Protein AF-A0A2S1YRX7-F1 (afdb_monomer_lite)

Organism: NCBI:txid2183896

pLDDT: mean 85.65, std 19.11, range [41.41, 98.69]

Structure (mmCIF, N/CA/C/O backbone):
data_AF-A0A2S1YRX7-F1
#
_entry.id   AF-A0A2S1YRX7-F1
#
loop_
_atom_site.group_PDB
_atom_site.id
_atom_site.type_symbol
_atom_site.label_atom_id
_atom_site.label_alt_id
_atom_site.label_c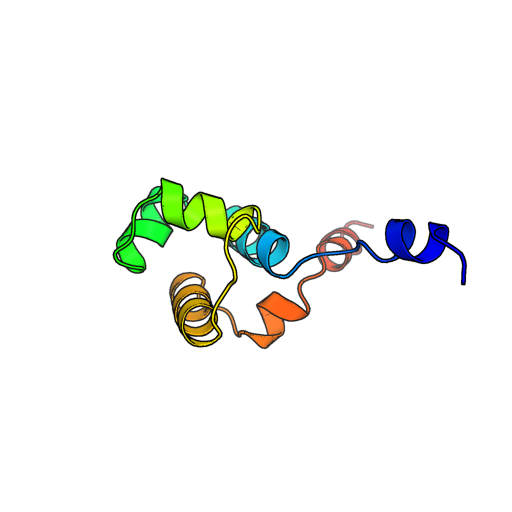omp_id
_atom_site.label_asym_id
_atom_site.label_entity_id
_atom_site.label_seq_id
_atom_site.pdbx_PDB_ins_code
_atom_site.Cartn_x
_atom_site.Cartn_y
_atom_site.Cartn_z
_atom_site.occupancy
_atom_site.B_iso_or_equiv
_atom_site.auth_seq_id
_atom_site.auth_comp_id
_atom_site.auth_asym_id
_atom_site.auth_atom_id
_atom_site.pdbx_PDB_model_num
ATOM 1 N N . MET A 1 1 ? 12.571 -26.404 -19.699 1.00 47.38 1 MET A N 1
ATOM 2 C CA . MET A 1 1 ? 12.307 -24.981 -19.386 1.00 47.38 1 MET A CA 1
ATOM 3 C C . MET A 1 1 ? 13.151 -24.614 -18.178 1.00 47.38 1 MET A C 1
ATOM 5 O O . MET A 1 1 ? 12.919 -25.151 -17.106 1.00 47.38 1 MET A O 1
ATOM 9 N N . ASN A 1 2 ? 14.222 -23.846 -18.390 1.00 41.41 2 ASN A N 1
ATOM 10 C CA . ASN A 1 2 ? 15.289 -23.651 -17.407 1.00 41.41 2 ASN A CA 1
ATOM 11 C C . ASN A 1 2 ? 14.810 -22.853 -16.186 1.00 41.41 2 ASN A C 1
ATOM 13 O O . ASN A 1 2 ? 14.311 -21.741 -16.337 1.00 41.41 2 ASN A O 1
ATOM 17 N N . CYS A 1 3 ? 15.060 -23.392 -14.990 1.00 49.81 3 CYS A N 1
ATOM 18 C CA . CYS A 1 3 ? 14.864 -22.736 -13.690 1.00 49.81 3 CYS A CA 1
ATOM 19 C C . CYS A 1 3 ? 15.557 -21.353 -13.610 1.00 49.81 3 CYS A C 1
ATOM 21 O O . CYS A 1 3 ? 15.107 -20.464 -12.895 1.00 49.81 3 CYS A O 1
ATOM 23 N N . LEU A 1 4 ? 16.583 -21.108 -14.439 1.00 44.97 4 LEU A N 1
ATOM 24 C CA . LEU A 1 4 ? 17.215 -19.791 -14.590 1.00 44.97 4 LEU A CA 1
ATOM 25 C C . LEU A 1 4 ? 16.272 -18.681 -15.096 1.00 44.97 4 LEU A C 1
ATOM 27 O O . LEU A 1 4 ? 16.490 -17.522 -14.752 1.00 44.97 4 LEU A O 1
ATOM 31 N N . TYR A 1 5 ? 15.213 -18.994 -15.854 1.00 48.25 5 TYR A N 1
ATOM 32 C CA . TYR A 1 5 ? 14.211 -17.982 -16.219 1.00 48.25 5 TYR A CA 1
ATOM 33 C C . TYR A 1 5 ? 13.363 -17.563 -15.016 1.00 48.25 5 TYR A C 1
ATOM 35 O O . TYR A 1 5 ? 12.923 -16.424 -14.964 1.00 48.25 5 TYR A O 1
ATOM 43 N N . PHE A 1 6 ? 13.183 -18.429 -14.016 1.00 46.38 6 PHE A N 1
ATOM 44 C CA . PHE A 1 6 ? 12.429 -18.092 -12.807 1.00 46.38 6 PHE A CA 1
ATOM 45 C C . PHE A 1 6 ? 13.194 -17.105 -11.910 1.00 46.38 6 PHE A C 1
ATOM 47 O O . PHE A 1 6 ? 12.599 -16.222 -11.302 1.00 46.38 6 PHE A O 1
ATOM 54 N N . LEU A 1 7 ? 14.527 -17.196 -11.900 1.00 43.81 7 LEU A N 1
ATOM 55 C CA . LEU A 1 7 ? 15.402 -16.294 -11.145 1.00 43.81 7 LEU A CA 1
ATOM 56 C C . LEU A 1 7 ? 15.646 -14.951 -11.857 1.00 43.81 7 LEU A C 1
ATOM 58 O O . LEU A 1 7 ? 15.771 -13.928 -11.191 1.00 43.81 7 LEU A O 1
ATOM 62 N N . PHE A 1 8 ? 15.669 -14.920 -13.195 1.00 44.28 8 PHE A N 1
ATOM 63 C CA . PHE A 1 8 ? 15.868 -13.678 -13.960 1.00 44.28 8 PHE A CA 1
ATOM 64 C C . PHE A 1 8 ? 14.563 -12.893 -14.215 1.00 44.28 8 PHE A C 1
ATOM 66 O O . PHE A 1 8 ? 14.606 -11.698 -14.500 1.00 44.28 8 PHE A O 1
ATOM 73 N N . PHE A 1 9 ? 13.396 -13.531 -14.061 1.00 44.91 9 PHE A N 1
ATOM 74 C CA . PHE A 1 9 ? 12.076 -12.892 -14.184 1.00 44.91 9 PHE A CA 1
ATOM 75 C C . PHE A 1 9 ? 11.508 -12.384 -12.845 1.00 44.91 9 PHE A C 1
ATOM 77 O O . PHE A 1 9 ? 10.394 -11.872 -12.799 1.00 44.91 9 PHE A O 1
ATOM 84 N N . MET A 1 10 ? 12.276 -12.449 -11.751 1.00 49.88 10 MET A N 1
ATOM 85 C CA . MET A 1 10 ? 11.888 -11.934 -10.428 1.00 49.88 10 MET A CA 1
ATOM 86 C C . MET A 1 10 ? 11.998 -10.394 -10.330 1.00 49.88 10 MET A C 1
ATOM 88 O O . MET A 1 10 ? 12.339 -9.832 -9.288 1.00 49.88 10 MET A O 1
ATOM 92 N N . ARG A 1 11 ? 11.755 -9.684 -11.439 1.00 50.31 11 ARG A N 1
ATOM 93 C CA . ARG A 1 11 ? 11.804 -8.221 -11.513 1.00 50.31 11 ARG A CA 1
ATOM 94 C C . ARG A 1 11 ? 10.446 -7.669 -11.083 1.00 50.31 11 ARG A C 1
ATOM 96 O O . ARG A 1 11 ? 9.516 -7.656 -11.873 1.00 50.31 11 ARG A O 1
ATOM 103 N N . TYR A 1 12 ? 10.405 -7.163 -9.853 1.00 64.25 12 TYR A N 1
ATOM 104 C CA . TYR A 1 12 ? 9.344 -6.321 -9.288 1.00 64.25 12 TYR A CA 1
ATOM 105 C C . TYR A 1 12 ? 8.012 -7.033 -9.018 1.00 64.25 12 TYR A C 1
ATOM 107 O O . TYR A 1 12 ? 7.197 -7.261 -9.907 1.00 64.25 12 TYR A O 1
ATOM 115 N N . SER A 1 13 ? 7.762 -7.338 -7.741 1.00 87.81 13 SER A N 1
ATOM 116 C CA . SER A 1 13 ? 6.416 -7.679 -7.284 1.00 87.81 13 SER A CA 1
ATOM 117 C C . SER A 1 13 ? 5.633 -6.396 -6.988 1.00 87.81 13 SER A C 1
ATOM 119 O O . SER A 1 13 ? 6.200 -5.381 -6.578 1.00 87.81 13 SER A O 1
ATOM 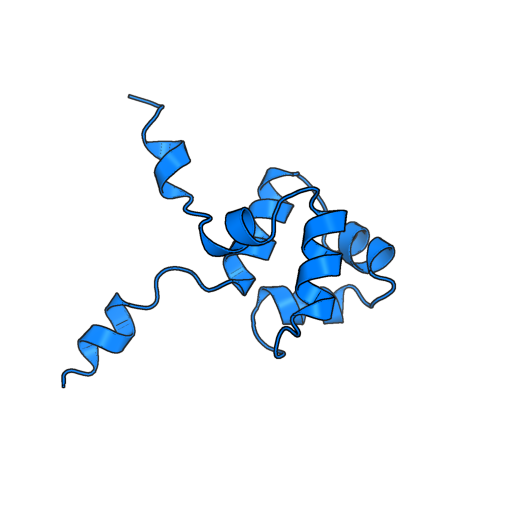121 N N . VAL A 1 14 ? 4.310 -6.449 -7.145 1.00 93.88 14 VAL A N 1
ATOM 122 C CA . VAL A 1 14 ? 3.392 -5.353 -6.775 1.00 93.88 14 VAL A CA 1
ATOM 123 C C . VAL A 1 14 ? 3.609 -4.904 -5.324 1.00 93.88 14 VAL A C 1
ATOM 125 O O . VAL A 1 14 ? 3.494 -3.720 -5.015 1.00 93.88 14 VAL A O 1
ATOM 128 N N . TYR A 1 15 ? 3.979 -5.838 -4.446 1.00 95.62 15 TYR A N 1
ATOM 129 C CA . TYR A 1 15 ? 4.283 -5.583 -3.039 1.00 95.62 15 TYR A CA 1
ATOM 130 C C . TYR A 1 15 ? 5.481 -4.637 -2.861 1.00 95.62 15 TYR A C 1
ATOM 132 O O . TYR A 1 15 ? 5.396 -3.650 -2.128 1.00 95.62 15 TYR A O 1
ATOM 140 N N . GLU A 1 16 ? 6.565 -4.873 -3.604 1.00 94.19 16 GLU A N 1
ATOM 141 C CA . GLU A 1 16 ? 7.737 -3.994 -3.603 1.00 94.19 16 GLU A CA 1
ATOM 142 C C . GLU A 1 16 ? 7.433 -2.630 -4.234 1.00 94.19 16 GLU A C 1
ATOM 144 O O . GLU A 1 16 ? 7.951 -1.608 -3.782 1.00 94.19 16 GLU A O 1
ATOM 149 N N . ASN A 1 17 ? 6.553 -2.576 -5.237 1.00 95.12 17 ASN A N 1
ATOM 150 C CA . ASN A 1 17 ? 6.133 -1.307 -5.830 1.00 95.12 17 ASN A CA 1
ATOM 151 C C . ASN A 1 17 ? 5.369 -0.443 -4.819 1.00 95.12 17 ASN A C 1
ATOM 153 O O . ASN A 1 17 ? 5.680 0.737 -4.673 1.00 95.12 17 ASN A O 1
ATOM 157 N N . ILE A 1 18 ? 4.436 -1.033 -4.062 1.00 97.12 18 ILE A N 1
ATOM 158 C CA . ILE A 1 18 ? 3.719 -0.349 -2.970 1.00 97.12 18 ILE A CA 1
ATOM 159 C C . ILE A 1 18 ? 4.712 0.249 -1.969 1.00 97.12 18 ILE A C 1
ATOM 161 O O . ILE A 1 18 ? 4.618 1.431 -1.631 1.00 97.12 18 ILE A O 1
ATOM 165 N N . ARG A 1 19 ? 5.701 -0.546 -1.544 1.00 96.94 19 ARG A N 1
ATOM 166 C CA . ARG A 1 19 ? 6.740 -0.102 -0.614 1.00 96.94 19 ARG A CA 1
ATOM 167 C C . ARG A 1 19 ? 7.529 1.085 -1.161 1.00 96.94 19 ARG A C 1
ATOM 169 O O . ARG A 1 19 ? 7.682 2.090 -0.471 1.00 96.94 19 ARG A O 1
ATOM 176 N N . LYS A 1 20 ? 8.029 0.977 -2.390 1.00 94.81 20 LYS A N 1
ATOM 177 C CA . LYS A 1 20 ? 8.883 2.002 -3.002 1.00 94.81 20 LYS A CA 1
ATOM 178 C C . LYS A 1 20 ? 8.128 3.301 -3.257 1.00 94.81 20 LYS A C 1
ATOM 180 O O . LYS A 1 20 ? 8.653 4.369 -2.968 1.00 94.81 20 LYS A O 1
ATOM 185 N N . ILE A 1 21 ? 6.885 3.221 -3.731 1.00 96.00 21 ILE A N 1
ATOM 186 C CA . ILE A 1 21 ? 6.023 4.397 -3.908 1.00 96.00 21 ILE A CA 1
ATOM 187 C C . ILE A 1 21 ? 5.785 5.085 -2.559 1.00 96.00 21 ILE A C 1
ATOM 189 O O . ILE A 1 21 ? 5.909 6.306 -2.465 1.00 96.00 21 ILE A O 1
ATOM 193 N N . ARG A 1 22 ? 5.500 4.313 -1.500 1.00 97.88 22 ARG A N 1
ATOM 194 C CA . ARG A 1 22 ? 5.344 4.849 -0.142 1.00 97.88 22 ARG A CA 1
ATOM 195 C C . ARG A 1 22 ? 6.608 5.577 0.329 1.00 97.88 22 ARG A C 1
ATOM 197 O O . ARG A 1 22 ? 6.511 6.687 0.846 1.00 97.88 22 ARG A O 1
ATOM 204 N N . GLU A 1 23 ? 7.775 4.957 0.163 1.00 96.38 23 GLU A N 1
ATOM 205 C CA . GLU A 1 23 ? 9.066 5.524 0.573 1.00 96.38 23 GLU A CA 1
ATOM 206 C C . GLU A 1 23 ? 9.406 6.800 -0.211 1.00 96.38 23 GLU A C 1
ATOM 208 O O . GLU A 1 23 ? 9.806 7.786 0.398 1.00 96.38 23 GLU A O 1
ATOM 213 N N . LEU A 1 24 ? 9.149 6.838 -1.524 1.00 94.88 24 LEU A N 1
ATOM 214 C CA . LEU A 1 24 ? 9.315 8.044 -2.348 1.00 94.88 24 LEU A CA 1
ATOM 215 C C . LEU A 1 24 ? 8.402 9.196 -1.914 1.00 94.88 24 LEU A C 1
ATOM 217 O O . LEU A 1 24 ? 8.775 10.362 -2.030 1.00 94.88 24 LEU A O 1
ATOM 221 N N . LYS A 1 25 ? 7.217 8.878 -1.390 1.00 95.81 25 LYS A N 1
ATOM 222 C CA . LYS A 1 25 ? 6.298 9.858 -0.798 1.00 95.81 25 LYS A CA 1
ATOM 223 C C . LYS A 1 25 ? 6.635 10.219 0.653 1.00 95.81 25 LYS A C 1
ATOM 225 O O . LYS A 1 25 ? 5.903 10.994 1.258 1.00 95.81 25 LYS A O 1
ATOM 230 N N . ASN A 1 26 ? 7.723 9.687 1.216 1.00 97.19 26 ASN A N 1
ATOM 231 C CA . ASN A 1 26 ? 8.130 9.883 2.612 1.00 97.19 26 ASN A CA 1
ATOM 232 C C . ASN A 1 26 ? 7.045 9.496 3.634 1.00 97.19 26 ASN A C 1
ATOM 234 O O . ASN A 1 26 ? 6.979 10.051 4.730 1.00 97.19 26 ASN A O 1
ATOM 238 N N . LEU A 1 27 ? 6.188 8.533 3.288 1.00 98.25 27 LEU A N 1
ATOM 239 C CA . LEU A 1 27 ? 5.134 8.055 4.176 1.00 98.25 27 LEU A CA 1
ATOM 240 C C . LEU A 1 27 ? 5.652 6.911 5.052 1.00 98.25 27 LEU A C 1
ATOM 242 O O . LEU A 1 27 ? 6.297 5.969 4.576 1.00 98.25 27 LEU A O 1
ATOM 246 N N . THR A 1 28 ? 5.339 6.952 6.345 1.00 98.50 28 THR A N 1
ATOM 247 C CA . THR A 1 28 ? 5.675 5.861 7.268 1.00 98.50 28 THR A CA 1
ATOM 248 C C . THR A 1 28 ? 4.692 4.698 7.120 1.00 98.50 28 THR A C 1
ATOM 250 O O . THR A 1 28 ? 3.585 4.850 6.594 1.00 98.50 28 THR A O 1
ATOM 253 N N . ARG A 1 29 ? 5.078 3.504 7.583 1.00 98.50 29 ARG A N 1
ATOM 254 C CA . ARG A 1 29 ? 4.162 2.351 7.599 1.00 98.50 29 ARG A CA 1
ATOM 255 C C . ARG A 1 29 ? 3.000 2.587 8.553 1.00 98.50 29 ARG A C 1
ATOM 257 O O . ARG A 1 29 ? 1.889 2.158 8.272 1.00 98.50 29 ARG A O 1
ATOM 264 N N . GLU A 1 30 ? 3.270 3.260 9.663 1.00 98.69 30 GLU A N 1
ATOM 265 C 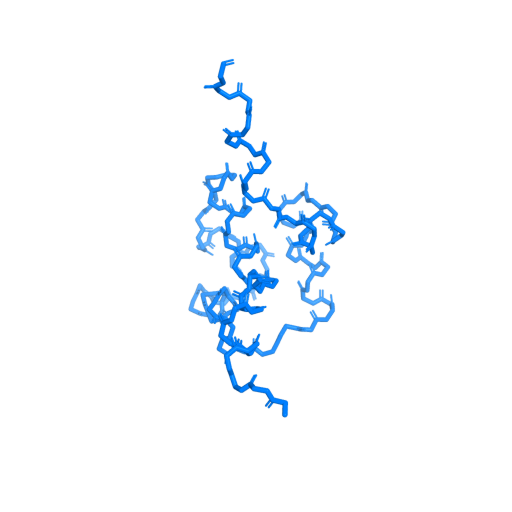CA . GLU A 1 30 ? 2.307 3.622 10.696 1.00 98.69 30 GLU A CA 1
ATOM 266 C C . GLU A 1 30 ? 1.223 4.534 10.125 1.00 98.69 30 GLU A C 1
ATOM 268 O O . GLU A 1 30 ? 0.044 4.284 10.355 1.00 98.69 30 GLU A O 1
ATOM 273 N N . TYR A 1 31 ? 1.615 5.531 9.326 1.00 98.69 31 TYR A N 1
ATOM 274 C CA . TYR A 1 31 ? 0.680 6.428 8.655 1.00 98.69 31 TYR A CA 1
ATOM 275 C C . TYR A 1 31 ? -0.248 5.664 7.704 1.00 98.69 31 TYR A C 1
ATOM 277 O O . TYR A 1 31 ? -1.465 5.703 7.859 1.00 98.69 31 TYR A O 1
ATOM 285 N N . VAL A 1 32 ? 0.312 4.893 6.765 1.00 98.56 32 VAL A N 1
ATOM 286 C CA . VAL A 1 32 ? -0.504 4.164 5.778 1.00 98.56 32 VAL A CA 1
ATOM 287 C C . VAL A 1 32 ? -1.392 3.115 6.452 1.00 98.56 32 VAL A C 1
ATOM 289 O O . VAL A 1 32 ? -2.553 2.953 6.084 1.00 98.56 32 VAL A O 1
ATOM 292 N N . ALA A 1 33 ? -0.883 2.420 7.472 1.00 98.50 33 ALA A N 1
ATOM 293 C CA . ALA A 1 33 ? -1.673 1.456 8.229 1.00 98.50 33 ALA A CA 1
ATOM 294 C C . ALA A 1 33 ? -2.844 2.117 8.974 1.00 98.50 33 ALA A C 1
ATOM 296 O O . ALA A 1 33 ? -3.938 1.549 8.992 1.00 98.50 33 ALA A O 1
ATOM 297 N N . ALA A 1 34 ? -2.635 3.312 9.540 1.00 98.62 34 ALA A N 1
ATOM 298 C CA . ALA A 1 34 ? -3.685 4.082 10.198 1.00 98.62 34 ALA A CA 1
ATOM 299 C C . ALA A 1 34 ? -4.794 4.486 9.212 1.00 98.62 34 ALA A C 1
ATOM 301 O O . ALA A 1 34 ? -5.966 4.220 9.484 1.00 98.62 34 ALA A O 1
ATOM 302 N N . GLU A 1 35 ? -4.433 5.014 8.038 1.00 98.50 35 GLU A N 1
ATOM 303 C CA . GLU A 1 35 ? -5.392 5.370 6.978 1.00 98.50 35 GLU A CA 1
ATOM 304 C C . GLU A 1 35 ? -6.195 4.152 6.484 1.00 98.50 35 GLU A C 1
ATOM 306 O O . GLU A 1 35 ? -7.399 4.231 6.233 1.00 98.50 35 GLU A O 1
ATOM 311 N N . LEU A 1 36 ? -5.553 2.982 6.417 1.00 98.06 36 LEU A N 1
ATOM 312 C CA . LEU A 1 36 ? -6.183 1.711 6.038 1.00 98.06 36 LEU A CA 1
ATOM 313 C C . LEU A 1 36 ? -6.919 1.008 7.189 1.00 98.06 36 LEU A C 1
ATOM 315 O O . LEU A 1 36 ? -7.435 -0.097 6.990 1.00 98.06 36 LEU A O 1
ATOM 319 N N . LYS A 1 37 ? -6.953 1.611 8.385 1.00 98.12 37 LYS A N 1
ATOM 320 C CA . LYS A 1 37 ? -7.560 1.055 9.606 1.00 98.12 37 LYS A CA 1
ATOM 321 C C . LYS A 1 37 ? -7.067 -0.363 9.922 1.00 98.12 37 LYS A C 1
ATOM 323 O O . LYS A 1 37 ? -7.852 -1.251 10.252 1.00 98.12 37 LYS A O 1
ATOM 328 N N . MET A 1 38 ? -5.760 -0.589 9.806 1.00 97.50 38 MET A N 1
ATOM 329 C CA . MET A 1 38 ? -5.120 -1.878 10.072 1.00 97.50 38 MET A CA 1
ATOM 330 C C . MET A 1 38 ? -3.860 -1.727 10.929 1.00 97.50 38 MET A C 1
ATOM 332 O O . MET A 1 38 ? -3.392 -0.625 11.197 1.00 97.50 38 MET A O 1
ATOM 336 N N . SER A 1 39 ? -3.283 -2.845 11.374 1.00 98.38 39 SER A N 1
ATOM 337 C CA . SER A 1 39 ? -2.034 -2.801 12.136 1.00 98.38 39 SER A CA 1
ATOM 338 C C . SER A 1 39 ? -0.830 -2.512 11.235 1.00 98.38 39 SER A C 1
ATOM 340 O O . SER A 1 39 ? -0.743 -3.017 10.113 1.00 98.3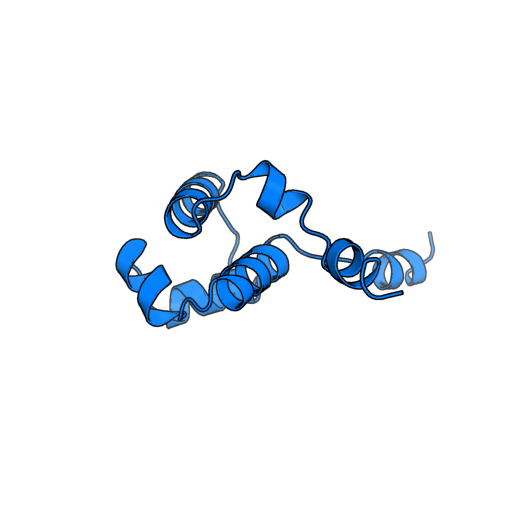8 39 SER A O 1
ATOM 342 N N . THR A 1 40 ? 0.158 -1.782 11.760 1.00 98.38 40 THR A N 1
ATOM 343 C CA . THR A 1 40 ? 1.442 -1.527 11.082 1.00 98.38 40 THR A CA 1
ATOM 344 C C . THR A 1 40 ? 2.138 -2.824 10.668 1.00 98.38 40 THR A C 1
ATOM 346 O O . THR A 1 40 ? 2.677 -2.929 9.568 1.00 98.38 40 THR A O 1
ATOM 349 N N . SER A 1 41 ? 2.084 -3.850 11.526 1.00 98.19 41 SER A N 1
ATOM 350 C CA . SER A 1 41 ? 2.621 -5.183 11.226 1.00 98.19 41 SER A CA 1
ATOM 351 C C . SER A 1 41 ? 1.887 -5.846 10.057 1.00 98.19 41 SER A C 1
ATOM 353 O O . SER A 1 41 ? 2.529 -6.406 9.167 1.00 98.19 41 SER A O 1
ATOM 355 N N . GLY A 1 42 ? 0.554 -5.737 10.015 1.00 97.81 42 GLY A N 1
ATOM 356 C CA . GLY A 1 42 ? -0.258 -6.232 8.906 1.00 97.81 42 GLY A CA 1
ATOM 357 C C . GLY A 1 42 ? 0.086 -5.539 7.590 1.00 97.81 42 GLY A C 1
ATOM 358 O O . GLY A 1 42 ? 0.289 -6.213 6.585 1.00 97.81 42 GLY A O 1
ATOM 359 N N . TYR A 1 43 ? 0.237 -4.214 7.601 1.00 98.31 43 TYR A N 1
ATOM 360 C CA . TYR A 1 43 ? 0.667 -3.473 6.416 1.00 98.31 43 TYR A CA 1
ATOM 361 C C . TYR A 1 43 ? 2.093 -3.867 5.990 1.00 98.31 43 TYR A C 1
ATOM 363 O O . TYR A 1 43 ? 2.357 -4.108 4.816 1.00 98.31 43 TYR A O 1
ATOM 371 N N . GLY A 1 44 ? 3.007 -4.060 6.946 1.00 98.00 44 GLY A N 1
ATOM 372 C CA . GLY A 1 44 ? 4.355 -4.556 6.665 1.00 98.00 44 GLY A CA 1
ATOM 373 C C . GLY A 1 44 ? 4.387 -5.959 6.040 1.00 98.00 44 GLY A C 1
ATOM 374 O O . GLY A 1 44 ? 5.262 -6.225 5.221 1.00 98.00 44 GLY A O 1
ATOM 375 N N . LYS A 1 45 ? 3.450 -6.851 6.396 1.00 97.50 45 LYS A N 1
ATOM 376 C CA . LYS A 1 45 ? 3.291 -8.168 5.748 1.00 97.50 45 LYS A CA 1
ATOM 377 C C . LYS A 1 45 ? 2.865 -8.038 4.289 1.00 97.50 45 LYS A C 1
ATOM 379 O O . LYS A 1 45 ? 3.371 -8.784 3.460 1.00 97.50 45 LYS A O 1
ATOM 384 N N . ILE A 1 46 ? 1.994 -7.073 3.980 1.00 97.12 46 ILE A N 1
ATOM 385 C CA . ILE A 1 46 ? 1.624 -6.760 2.595 1.00 97.12 46 ILE A CA 1
ATOM 386 C C . ILE A 1 46 ? 2.876 -6.352 1.821 1.00 97.12 46 ILE A C 1
ATOM 388 O O . ILE A 1 46 ? 3.170 -6.959 0.806 1.00 97.12 46 ILE A O 1
ATOM 392 N N . GLU A 1 47 ? 3.672 -5.400 2.311 1.00 96.50 47 GLU A N 1
ATOM 393 C CA . GLU A 1 47 ? 4.868 -4.941 1.580 1.00 96.50 47 GLU A CA 1
ATOM 394 C C . GLU A 1 47 ? 5.902 -6.040 1.305 1.00 96.50 47 GLU A C 1
ATOM 396 O O . GLU A 1 47 ? 6.626 -5.955 0.319 1.00 96.50 47 GLU A O 1
ATOM 401 N N . ARG A 1 48 ? 5.978 -7.067 2.159 1.00 95.25 48 ARG A N 1
ATOM 402 C CA . ARG A 1 48 ? 6.8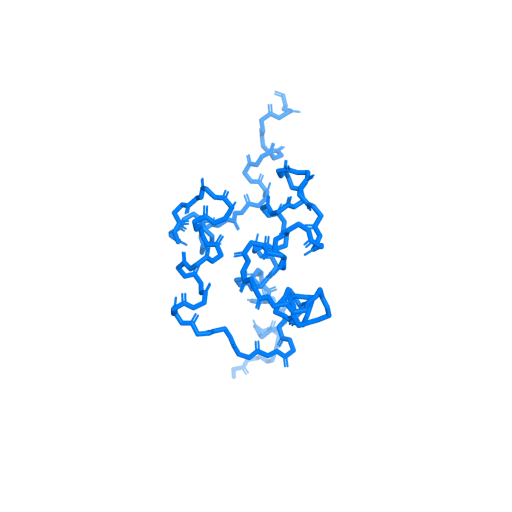73 -8.219 1.968 1.00 95.25 48 ARG A CA 1
ATOM 403 C C . ARG A 1 48 ? 6.277 -9.329 1.099 1.00 95.25 48 ARG A C 1
ATOM 405 O O . ARG A 1 48 ? 7.001 -10.245 0.726 1.00 95.25 48 ARG A O 1
ATOM 412 N N . GLY A 1 49 ? 4.983 -9.263 0.785 1.00 94.62 49 GLY A N 1
ATOM 413 C CA . GLY A 1 49 ? 4.263 -10.343 0.110 1.00 94.62 49 GLY A CA 1
ATOM 414 C C . GLY A 1 49 ? 4.005 -11.564 0.999 1.00 94.62 49 GLY A C 1
ATOM 415 O O . GLY A 1 49 ? 3.767 -12.647 0.479 1.00 94.62 49 GLY A O 1
ATOM 416 N N . ASP A 1 50 ? 4.035 -11.406 2.330 1.00 95.69 50 ASP A N 1
ATOM 417 C CA . ASP A 1 50 ? 3.743 -12.489 3.288 1.00 95.69 50 ASP A CA 1
ATOM 418 C C . ASP A 1 50 ? 2.244 -12.855 3.310 1.00 95.69 50 ASP A C 1
ATOM 420 O O . ASP A 1 50 ? 1.848 -13.868 3.888 1.00 95.69 50 ASP A O 1
ATOM 424 N N . VAL A 1 51 ? 1.394 -11.977 2.765 1.00 94.25 51 VAL A N 1
ATOM 425 C CA . VAL A 1 51 ? -0.060 -12.146 2.669 1.00 94.25 51 VAL A CA 1
ATOM 426 C C . VAL A 1 51 ? -0.534 -11.756 1.276 1.00 94.25 51 VAL A C 1
ATOM 428 O O . VAL A 1 51 ? -0.040 -10.785 0.699 1.00 94.25 51 VAL A O 1
ATOM 431 N N . ASP A 1 52 ? -1.533 -12.478 0.774 1.00 93.12 52 ASP A N 1
ATOM 432 C CA . ASP A 1 52 ? -2.123 -12.190 -0.529 1.00 93.12 52 ASP A CA 1
ATOM 433 C C . ASP A 1 52 ? -2.825 -10.829 -0.536 1.00 93.12 52 ASP A C 1
ATOM 435 O O . ASP A 1 52 ? -3.654 -10.510 0.326 1.00 93.12 52 ASP A O 1
ATOM 439 N N . LEU A 1 53 ? -2.508 -10.019 -1.545 1.00 94.25 53 LEU A N 1
ATOM 440 C CA . LEU A 1 53 ? -3.145 -8.727 -1.752 1.00 94.25 53 LEU A CA 1
ATOM 441 C C . LEU A 1 53 ? -4.451 -8.885 -2.529 1.00 94.25 53 LEU A C 1
ATOM 443 O O . LEU A 1 53 ? -4.458 -9.205 -3.717 1.00 94.25 53 LEU A O 1
ATOM 447 N N . THR A 1 54 ? -5.572 -8.580 -1.879 1.00 96.12 54 THR A N 1
ATOM 448 C CA . THR A 1 54 ? -6.859 -8.491 -2.573 1.00 96.12 54 THR A CA 1
ATOM 449 C C . THR A 1 54 ? -6.938 -7.222 -3.423 1.00 96.12 54 THR A C 1
ATOM 451 O O . THR A 1 54 ? -6.377 -6.179 -3.074 1.00 96.12 54 THR A O 1
ATOM 454 N N . VAL A 1 55 ? -7.703 -7.274 -4.517 1.00 96.31 55 VAL A N 1
ATOM 455 C CA . VAL A 1 55 ? -7.931 -6.107 -5.392 1.00 96.31 55 VAL A CA 1
ATOM 456 C C . VAL A 1 55 ? -8.552 -4.942 -4.615 1.00 96.31 55 VAL A C 1
ATOM 458 O O . VAL A 1 55 ? -8.134 -3.799 -4.780 1.00 96.31 55 VAL A O 1
ATOM 461 N N . SER A 1 56 ? -9.498 -5.219 -3.713 1.00 97.44 56 SER A N 1
ATOM 462 C CA . SER A 1 56 ? -10.106 -4.198 -2.852 1.00 97.44 56 SER A CA 1
ATOM 463 C C . SER A 1 56 ? -9.069 -3.490 -1.981 1.00 97.44 56 SER A C 1
ATOM 465 O O . SER A 1 56 ? -9.066 -2.264 -1.908 1.00 97.44 56 SER A O 1
ATOM 467 N N . LYS A 1 57 ? -8.140 -4.242 -1.374 1.00 97.19 57 LYS A N 1
ATOM 468 C CA . LYS A 1 57 ? -7.068 -3.657 -0.562 1.00 97.19 57 LYS A CA 1
ATOM 469 C C . LYS A 1 57 ? -6.092 -2.850 -1.418 1.00 97.19 57 LYS A C 1
ATOM 471 O O . LYS A 1 57 ? -5.658 -1.786 -0.989 1.00 97.19 57 LYS A O 1
ATOM 476 N N . LEU A 1 58 ? -5.793 -3.301 -2.636 1.00 97.50 58 LEU A N 1
ATOM 477 C CA . LEU A 1 58 ? -4.970 -2.544 -3.581 1.00 97.50 58 LEU A CA 1
ATOM 478 C C . LEU A 1 58 ? -5.614 -1.199 -3.961 1.00 97.50 58 LEU A C 1
ATOM 480 O O . LEU A 1 58 ? -4.913 -0.192 -3.998 1.00 97.50 58 LEU A O 1
ATOM 484 N N . ILE A 1 59 ? -6.934 -1.159 -4.184 1.00 98.19 59 ILE A N 1
ATOM 485 C CA . ILE A 1 59 ? -7.682 0.088 -4.441 1.00 98.19 59 ILE A CA 1
ATOM 486 C C . ILE A 1 59 ? -7.585 1.049 -3.247 1.00 98.19 59 ILE A C 1
ATOM 488 O O . ILE A 1 59 ? -7.448 2.257 -3.426 1.00 98.19 59 ILE A O 1
ATOM 492 N N . GLU A 1 60 ? -7.681 0.545 -2.017 1.00 98.50 60 GLU A N 1
ATOM 493 C CA . GLU A 1 60 ? -7.526 1.381 -0.821 1.00 98.50 60 GLU A CA 1
ATOM 494 C C . GLU A 1 60 ? -6.101 1.929 -0.701 1.00 98.50 60 GLU A C 1
ATOM 496 O O . GLU A 1 60 ? -5.918 3.127 -0.502 1.00 98.50 60 GLU A O 1
ATOM 501 N N . ILE A 1 61 ? -5.092 1.075 -0.894 1.00 98.38 61 ILE A N 1
ATOM 502 C CA . ILE A 1 61 ? -3.681 1.478 -0.879 1.00 98.38 61 ILE A CA 1
ATOM 503 C C . ILE A 1 61 ? -3.416 2.546 -1.943 1.00 98.38 61 ILE A C 1
ATOM 505 O O . ILE A 1 61 ? -2.761 3.541 -1.651 1.00 98.38 61 ILE A O 1
ATOM 509 N N . SER A 1 62 ? -3.952 2.390 -3.157 1.00 98.25 62 SER A N 1
ATOM 510 C CA . SER A 1 62 ? -3.741 3.362 -4.234 1.00 98.25 62 SER A CA 1
ATOM 511 C C . SER A 1 62 ? -4.326 4.737 -3.898 1.00 98.25 62 SER A C 1
ATOM 513 O O . SER A 1 62 ? -3.743 5.751 -4.268 1.00 98.25 62 SER A O 1
ATOM 515 N N . LYS A 1 63 ? -5.441 4.786 -3.156 1.00 98.50 63 LYS A N 1
ATOM 516 C CA . LYS A 1 63 ? -6.028 6.041 -2.662 1.00 98.50 63 LYS A CA 1
ATOM 517 C C . LYS A 1 63 ? -5.138 6.708 -1.618 1.00 98.50 63 LYS A C 1
ATOM 519 O O . LYS A 1 63 ? -4.879 7.896 -1.749 1.00 98.50 63 LYS A O 1
ATOM 524 N N . VAL A 1 64 ? -4.639 5.955 -0.634 1.00 98.38 64 VAL A N 1
ATOM 525 C CA . VAL A 1 64 ? -3.747 6.493 0.414 1.00 98.38 64 VAL A CA 1
ATOM 526 C C . VAL A 1 64 ? -2.418 6.969 -0.171 1.00 98.38 64 VAL A C 1
ATOM 528 O O . VAL A 1 64 ? -1.882 7.992 0.237 1.00 98.38 64 VAL A O 1
ATOM 531 N N . LEU A 1 65 ? -1.887 6.245 -1.157 1.00 98.12 65 LEU A N 1
ATOM 532 C CA . LEU A 1 65 ? -0.674 6.640 -1.870 1.00 98.12 65 LEU A CA 1
ATOM 533 C C . LEU A 1 65 ? -0.933 7.706 -2.946 1.00 98.12 65 LEU A C 1
ATOM 535 O O . LEU A 1 65 ? 0.027 8.203 -3.525 1.00 98.12 65 LEU A O 1
ATOM 539 N N . GLU A 1 66 ? -2.191 8.072 -3.208 1.00 97.88 66 GLU A N 1
ATOM 540 C CA . GLU A 1 66 ? -2.618 9.033 -4.237 1.00 97.88 66 GLU A CA 1
ATOM 541 C C . GLU A 1 66 ? -2.025 8.734 -5.625 1.00 97.88 66 GLU A C 1
ATOM 543 O O . GLU A 1 66 ? -1.493 9.606 -6.314 1.00 97.88 66 GLU A O 1
ATOM 548 N N . VAL A 1 67 ? -2.083 7.469 -6.031 1.00 97.12 67 VAL A N 1
ATOM 549 C CA . VAL A 1 67 ? -1.628 7.007 -7.346 1.00 97.12 67 VAL A CA 1
ATOM 550 C C . VAL A 1 67 ? -2.677 6.100 -7.975 1.00 97.12 67 VAL A C 1
ATOM 552 O O . VAL A 1 67 ? -3.527 5.520 -7.295 1.00 97.12 67 VAL A O 1
ATOM 555 N N . SER A 1 68 ? -2.623 5.942 -9.295 1.00 97.12 68 SER A N 1
ATOM 556 C CA . SER A 1 68 ? -3.448 4.939 -9.963 1.00 97.12 68 SER A CA 1
ATOM 557 C C . SER A 1 68 ? -2.919 3.529 -9.682 1.00 97.12 68 SER A C 1
ATOM 559 O O . SER A 1 68 ? -1.729 3.310 -9.460 1.00 97.12 68 SER A O 1
ATOM 561 N N . ILE A 1 69 ? -3.808 2.540 -9.740 1.00 95.69 69 ILE A N 1
ATOM 562 C CA . ILE A 1 69 ? -3.425 1.125 -9.638 1.00 95.69 69 ILE A CA 1
ATOM 563 C C . ILE A 1 69 ? -2.470 0.745 -10.775 1.00 95.69 69 ILE A C 1
ATOM 565 O O . ILE A 1 69 ? -1.497 0.030 -10.558 1.00 95.69 69 ILE A O 1
ATOM 569 N N . GLU A 1 70 ? -2.708 1.277 -11.975 1.00 94.06 70 GLU A N 1
ATOM 570 C CA . GLU A 1 70 ? -1.827 1.094 -13.128 1.00 94.06 70 GLU A CA 1
ATOM 571 C C . GLU A 1 70 ? -0.403 1.583 -12.849 1.00 94.06 70 GLU A C 1
ATOM 573 O O . GLU A 1 70 ? 0.553 0.889 -13.192 1.00 94.06 70 GLU A O 1
ATOM 578 N N . PHE A 1 71 ? -0.256 2.730 -12.178 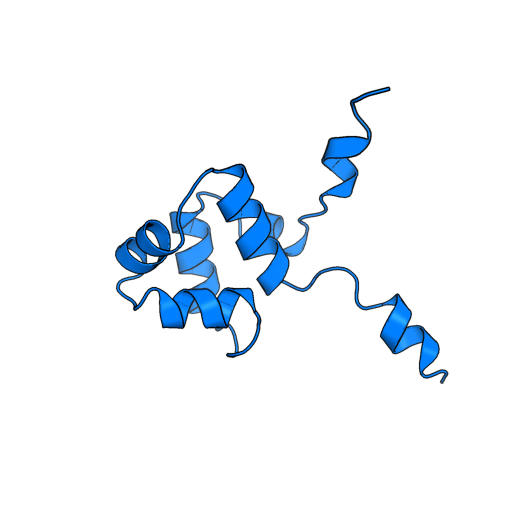1.00 93.88 71 PHE A N 1
ATOM 579 C CA . PHE A 1 71 ? 1.050 3.233 -11.773 1.00 93.88 71 PHE A CA 1
ATOM 580 C C . PHE A 1 71 ? 1.746 2.266 -10.813 1.00 93.88 71 PHE A C 1
ATOM 582 O O . PHE A 1 71 ? 2.919 1.973 -11.009 1.00 93.88 71 PHE A O 1
ATOM 589 N N . ILE A 1 72 ? 1.024 1.696 -9.840 1.00 94.81 72 ILE A N 1
ATOM 590 C CA . ILE A 1 72 ? 1.582 0.686 -8.926 1.00 94.81 72 ILE A CA 1
ATOM 591 C C . ILE A 1 72 ? 2.077 -0.543 -9.699 1.00 94.81 72 ILE A C 1
ATOM 593 O O . ILE A 1 72 ? 3.168 -1.033 -9.425 1.00 94.81 72 ILE A O 1
ATOM 597 N N . PHE A 1 73 ? 1.322 -1.043 -10.680 1.00 91.19 73 PHE A N 1
ATOM 598 C CA . PHE A 1 73 ? 1.734 -2.210 -11.473 1.00 91.19 73 PHE A CA 1
ATOM 599 C C . PHE A 1 73 ? 2.918 -1.927 -12.402 1.00 91.19 73 PHE A C 1
ATOM 601 O O . PHE A 1 73 ? 3.778 -2.788 -12.569 1.00 91.19 73 PHE A O 1
ATOM 608 N N . LYS A 1 74 ? 2.964 -0.738 -13.007 1.00 88.69 74 LYS A N 1
ATOM 609 C CA . LYS A 1 74 ? 3.993 -0.348 -13.985 1.00 88.69 74 LYS A CA 1
ATOM 610 C C . LYS A 1 74 ? 5.199 0.351 -13.363 1.00 88.69 74 LYS A C 1
ATOM 612 O O . LYS A 1 74 ? 6.074 0.806 -14.094 1.00 88.69 74 LYS A O 1
ATOM 617 N N . PHE A 1 75 ? 5.233 0.469 -12.040 1.00 87.62 75 PHE A N 1
ATOM 618 C CA . PHE A 1 75 ? 6.281 1.192 -11.344 1.00 87.62 75 PHE A CA 1
ATOM 619 C C . PHE A 1 75 ? 7.651 0.559 -11.617 1.00 87.62 75 PHE A C 1
ATOM 621 O O . PHE A 1 75 ? 7.932 -0.560 -11.188 1.00 87.62 75 PHE A O 1
ATOM 628 N N . ASP A 1 76 ? 8.506 1.300 -12.320 1.00 81.25 76 ASP A N 1
ATOM 629 C CA . ASP A 1 76 ? 9.892 0.931 -12.576 1.00 81.25 76 ASP A CA 1
ATOM 630 C C . ASP A 1 76 ? 10.804 2.069 -12.112 1.00 81.25 76 ASP A C 1
ATOM 632 O O . ASP A 1 76 ? 10.822 3.167 -12.669 1.00 81.25 76 ASP A O 1
ATOM 636 N N . VAL A 1 77 ? 11.579 1.784 -11.067 1.00 70.50 77 VAL A N 1
ATOM 637 C CA . VAL A 1 77 ? 12.524 2.734 -10.471 1.00 70.50 77 VAL A CA 1
ATOM 638 C C . VAL A 1 77 ? 13.609 3.149 -11.463 1.00 70.50 77 VAL A C 1
ATOM 640 O O . VAL A 1 77 ? 14.125 4.261 -11.376 1.00 70.50 77 VAL A O 1
ATOM 643 N N . SER A 1 78 ? 13.968 2.280 -12.413 1.00 69.81 78 SER A N 1
ATOM 644 C CA . SER A 1 78 ? 15.047 2.568 -13.360 1.00 69.81 78 SER A CA 1
ATOM 645 C C . SER A 1 78 ? 14.741 3.755 -14.277 1.00 69.81 78 SER A C 1
ATOM 647 O O . SER A 1 78 ? 15.676 4.414 -14.725 1.00 69.81 78 SER A O 1
ATOM 649 N N . ILE A 1 79 ? 13.459 4.089 -14.464 1.00 62.66 79 ILE A N 1
ATOM 650 C CA . ILE A 1 79 ? 13.009 5.260 -15.230 1.00 62.66 79 ILE A CA 1
ATOM 651 C C . ILE A 1 79 ? 13.485 6.568 -14.576 1.00 62.66 79 ILE A C 1
ATOM 653 O O . ILE A 1 79 ? 13.854 7.510 -15.268 1.00 62.66 79 ILE A O 1
ATOM 657 N N . PHE A 1 80 ? 13.560 6.627 -13.245 1.00 65.62 80 PHE A N 1
ATOM 658 C CA . PHE A 1 80 ? 13.978 7.847 -12.543 1.00 65.62 80 PHE A CA 1
ATOM 659 C C . PHE A 1 80 ? 15.498 8.056 -12.553 1.00 65.62 80 PHE A C 1
ATOM 661 O O . PHE A 1 80 ? 15.971 9.176 -12.397 1.00 65.62 80 PHE A O 1
ATOM 668 N N . PHE A 1 81 ? 16.280 6.996 -12.775 1.00 65.25 81 PHE A N 1
ATOM 669 C CA . PHE A 1 81 ? 17.742 7.076 -12.839 1.00 65.25 81 PHE A CA 1
ATOM 670 C C . PHE A 1 81 ? 18.280 7.344 -14.254 1.00 65.25 81 PHE A C 1
ATOM 672 O O . PHE A 1 81 ? 19.479 7.579 -14.412 1.00 65.25 81 PHE A O 1
ATOM 679 N N . SER A 1 82 ? 17.429 7.336 -15.290 1.00 61.69 82 SER A N 1
ATOM 680 C CA . SER A 1 82 ? 17.841 7.693 -16.656 1.00 61.69 82 SER A CA 1
ATOM 681 C C . SER A 1 82 ? 17.952 9.199 -16.916 1.00 61.69 82 SER A C 1
ATOM 683 O O . SER A 1 82 ? 18.551 9.574 -17.919 1.00 61.69 82 SER A O 1
ATOM 685 N N . GLU A 1 83 ? 17.436 10.054 -16.027 1.00 58.81 83 GLU A N 1
ATOM 686 C CA . GLU A 1 83 ? 17.399 11.515 -16.225 1.00 58.81 83 GLU A CA 1
ATOM 687 C C . GLU A 1 83 ? 18.579 12.277 -15.592 1.00 58.81 83 GLU A C 1
ATOM 689 O O . GLU A 1 83 ? 18.670 13.491 -15.733 1.00 58.81 83 GLU A O 1
ATOM 694 N N . THR A 1 84 ? 19.524 11.599 -14.927 1.00 52.03 84 THR A N 1
ATOM 695 C CA . THR A 1 84 ? 20.731 12.236 -14.351 1.00 52.03 84 THR A CA 1
ATOM 696 C C . THR A 1 84 ? 21.994 12.017 -15.201 1.00 52.03 84 THR A C 1
ATOM 698 O O . THR A 1 84 ? 23.066 11.755 -14.659 1.00 52.03 84 THR A O 1
ATOM 701 N N . ARG A 1 85 ? 21.894 12.089 -16.533 1.00 44.47 85 ARG A N 1
ATOM 702 C CA . ARG A 1 85 ? 23.075 12.148 -17.415 1.00 44.47 85 ARG A CA 1
ATOM 703 C C . ARG A 1 85 ? 23.239 13.517 -18.041 1.00 44.47 85 ARG A C 1
ATOM 705 O O . ARG A 1 85 ? 22.217 14.054 -18.513 1.00 44.47 85 ARG A O 1
#

Radius of gyration: 14.3 Å; chains: 1; bounding box: 33×37×32 Å

Foldseek 3Di:
DDPVCVVVVPPDDLLCLLVVLCVVVVHDLCRLCVQVVHDSVVSVCSSVVVDDDDPVNLVSSCVSSVHDSVCSVPPDPVVVVVPPD

Sequence (85 aa):
MNCLYFLFFMRYSVYENIRKIRELKNLTREYVAAELKMSTSGYGKIERGDVDLTVSKLIEISKVLEVSIEFIFKFDVSIFFSETR

InterPro domains:
  IPR001387 Cro/C1-type, helix-turn-helix domain [PF01381] (18-71)
  IPR001387 Cro/C1-type, helix-turn-helix domain [PS50943] (18-72)
  IPR001387 Cro/C1-type, helix-turn-helix domain [SM00530] (17-72)
  IPR001387 Cro/C1-type, helix-turn-helix domain [cd00093] (16-72)
  IPR010982 Lambda repressor-like, DNA-binding domain superfamily [G3DSA:1.10.260.40] (10-81)
  IPR010982 Lambda repressor-like, DNA-binding domain superfamily [SSF47413] (9-76)
  IPR050807 Transcriptional regulator/dioxygenase, bacterial-type [PTHR46797] (10-75)

Secondary structure (DSSP, 8-state):
--THHHHHS----HHHHHHHHHHHTT--HHHHHHHTTS-HHHHHHHHHTSS---HHHHHHHHHHTTS-HHHHHH--THHHHTT--